Protein AF-A0A4Z2GMY8-F1 (afdb_monomer)

Foldseek 3Di:
DVVVVVVLLVVLLVQFQKKFFCAADDPDPDPQADGDHGLWIWGFDPDPPPDVPDQKTWTQTPVVRDIHIDGPVRMGRGSDRDDDDPVVSCVVRVPPPPPPPPPPPPDPDDPDDDDDPVVVCVVPPD

Or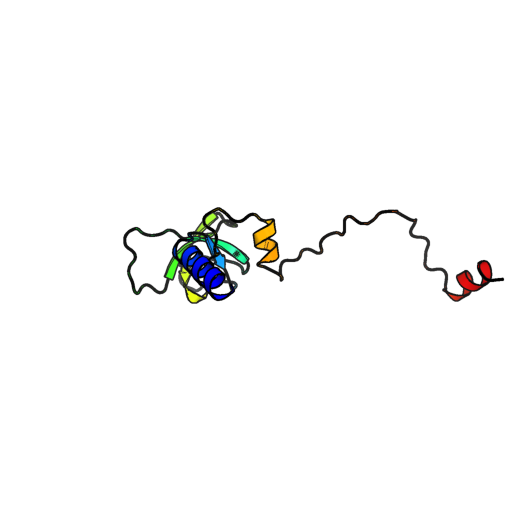ganism: NCBI:txid230148

Secondary structure (DSSP, 8-state):
-HHHHHHHHHHHHHH--EEEESS-B---S-TTBPPB-TT-EEEE---SS--TT-SEEEEEETTTTEEEEEEGGGEEE-S-SSPPPHHHHHHH-TT-------S-------------HHHHHHHH--

pLDDT: mean 76.6, std 16.97, range [38.56, 94.75]

InterPro domains:
  IPR001452 SH3 domain [PS50002] (12-80)
  IPR051567 Unconventional Myosin ATPase [PTHR22692] (2-126)

Nearest PDB structures (foldseek):
  5f3y-assembly1_A  TM=8.821E-01  e=2.399E-08  Mus musculus
  2e5k-assembly1_A  TM=7.849E-01  e=2.370E-03  Homo sapiens
  2ke9-assembly1_A  TM=7.123E-01  e=2.529E-03  Homo sapiens
  1wxu-assembly1_A  TM=7.305E-01  e=4.539E-03  Mus musculus
  7hh4-assembly3_C  TM=5.086E-01  e=1.381E+00  Homo sapiens

Mean predicted aligned error: 14.04 Å

Solvent-accessible surface area (backbone atoms only — not comparable to full-atom values): 7682 Å² total; per-residue (Å²): 112,70,71,59,54,51,54,50,42,52,55,28,28,75,69,27,48,42,26,32,28,72,44,70,36,67,71,56,98,52,90,61,45,43,68,43,47,55,50,37,49,28,39,50,58,78,58,92,73,74,61,93,83,61,65,54,43,47,28,35,31,68,87,76,74,46,72,28,29,42,52,56,87,47,41,42,61,37,66,36,90,62,86,78,51,70,71,57,46,47,69,76,23,76,87,69,66,64,81,73,76,69,92,70,73,76,74,88,69,78,91,68,76,88,69,53,74,70,59,56,47,64,75,74,66,120

Radius of gyration: 24.02 Å; Cα contacts (8 Å, |Δi|>4): 160; chains: 1; bounding box: 39×49×77 Å

Structure (mmCIF, N/CA/C/O backbone):
data_AF-A0A4Z2GMY8-F1
#
_entry.id   AF-A0A4Z2GMY8-F1
#
loop_
_atom_site.group_PDB
_atom_site.id
_atom_site.type_symbol
_atom_site.label_atom_id
_atom_site.label_alt_id
_atom_site.label_comp_id
_atom_site.label_asym_id
_atom_site.label_entity_id
_atom_site.label_seq_id
_atom_site.pdbx_PDB_ins_code
_atom_site.Cartn_x
_atom_site.Cartn_y
_atom_site.Cartn_z
_atom_site.occupancy
_atom_site.B_iso_or_equiv
_atom_site.auth_seq_id
_atom_site.auth_comp_id
_atom_site.auth_asym_id
_atom_site.auth_atom_id
_atom_site.pdbx_PDB_model_num
ATOM 1 N N . MET A 1 1 ? 1.635 -24.325 -10.895 1.00 78.19 1 MET A N 1
ATOM 2 C CA . MET A 1 1 ? 2.526 -23.202 -10.514 1.00 78.19 1 MET A CA 1
ATOM 3 C C . MET A 1 1 ? 1.742 -21.985 -10.027 1.00 78.19 1 MET A C 1
ATOM 5 O O . MET A 1 1 ? 2.022 -21.540 -8.924 1.00 78.19 1 MET A O 1
ATOM 9 N N . ALA A 1 2 ? 0.732 -21.497 -10.761 1.00 91.12 2 ALA A N 1
ATOM 10 C CA . ALA A 1 2 ? -0.067 -20.324 -10.368 1.00 91.12 2 ALA A CA 1
ATOM 11 C C . ALA A 1 2 ? -0.661 -20.392 -8.941 1.00 91.12 2 ALA A C 1
ATOM 13 O O . ALA A 1 2 ? -0.455 -19.474 -8.157 1.00 91.12 2 ALA A O 1
ATOM 14 N N . ALA A 1 3 ? -1.282 -21.516 -8.563 1.00 91.44 3 ALA A N 1
ATOM 15 C CA . ALA A 1 3 ? -1.899 -21.684 -7.239 1.00 91.44 3 ALA A CA 1
ATOM 16 C C . ALA A 1 3 ? -0.914 -21.561 -6.054 1.00 91.44 3 ALA A C 1
ATOM 18 O O . ALA A 1 3 ? -1.287 -21.123 -4.969 1.00 91.44 3 ALA A O 1
ATOM 19 N N . LEU A 1 4 ? 0.358 -21.934 -6.246 1.00 94.69 4 LEU A N 1
ATOM 20 C CA . LEU A 1 4 ? 1.378 -21.797 -5.201 1.00 94.69 4 LEU A CA 1
ATOM 21 C C . LEU A 1 4 ? 1.776 -20.328 -5.011 1.00 94.69 4 LEU A C 1
ATOM 23 O O . LEU A 1 4 ? 1.947 -19.872 -3.884 1.00 94.69 4 LEU A O 1
ATOM 27 N N . ILE A 1 5 ? 1.897 -19.592 -6.118 1.00 94.75 5 ILE A N 1
ATOM 28 C CA . ILE A 1 5 ? 2.208 -18.160 -6.105 1.00 94.75 5 ILE A CA 1
ATOM 29 C C . ILE A 1 5 ? 1.083 -17.402 -5.401 1.00 94.75 5 ILE A C 1
ATOM 31 O O . ILE A 1 5 ? 1.353 -16.615 -4.501 1.00 94.75 5 ILE A O 1
ATOM 35 N N . GLU A 1 6 ? -0.169 -17.686 -5.753 1.00 94.00 6 GLU A N 1
ATOM 36 C CA . GLU A 1 6 ? -1.345 -17.059 -5.146 1.00 94.00 6 GLU A CA 1
ATOM 37 C C . GLU A 1 6 ? -1.400 -17.286 -3.630 1.00 94.00 6 GLU A C 1
ATOM 39 O O . GLU A 1 6 ? -1.467 -16.326 -2.862 1.00 94.00 6 GLU A O 1
ATOM 44 N N . ARG A 1 7 ? -1.225 -18.537 -3.184 1.00 93.31 7 ARG A N 1
ATOM 45 C CA . ARG A 1 7 ? -1.178 -18.875 -1.754 1.00 93.31 7 ARG A CA 1
ATOM 46 C C . ARG A 1 7 ? -0.071 -18.126 -1.008 1.00 93.31 7 ARG A C 1
ATOM 48 O O . ARG A 1 7 ? -0.267 -17.699 0.132 1.00 93.31 7 ARG A O 1
ATOM 55 N N . ASN A 1 8 ? 1.091 -17.966 -1.638 1.00 93.50 8 ASN A N 1
ATOM 56 C CA . ASN A 1 8 ? 2.206 -17.234 -1.047 1.00 93.50 8 ASN A CA 1
ATOM 57 C C . ASN A 1 8 ? 1.909 -15.732 -0.954 1.00 93.50 8 ASN A C 1
ATOM 59 O O . ASN A 1 8 ? 2.168 -15.132 0.090 1.00 93.50 8 ASN A O 1
ATOM 63 N N . LEU A 1 9 ? 1.340 -15.137 -2.008 1.00 93.19 9 LEU A N 1
ATOM 64 C CA . LEU A 1 9 ? 0.953 -13.724 -2.027 1.00 93.19 9 LEU A CA 1
ATOM 65 C C . LEU A 1 9 ? -0.104 -13.417 -0.967 1.00 93.19 9 LEU A C 1
ATOM 67 O O . LEU A 1 9 ? 0.031 -12.427 -0.252 1.00 93.19 9 LEU A O 1
ATOM 71 N N . ASP A 1 10 ? -1.108 -14.276 -0.809 1.00 91.56 10 ASP A N 1
ATOM 72 C CA . ASP A 1 10 ? -2.128 -14.093 0.224 1.00 91.56 10 ASP A CA 1
ATOM 73 C C . ASP A 1 10 ? -1.546 -14.217 1.630 1.00 91.56 10 ASP A C 1
ATOM 75 O O . ASP A 1 10 ? -1.822 -13.380 2.492 1.00 91.56 10 ASP A O 1
ATOM 79 N N . GLY A 1 11 ? -0.655 -15.186 1.854 1.00 91.06 11 GLY A N 1
ATOM 80 C CA . GLY A 1 11 ? 0.069 -15.293 3.117 1.00 91.06 11 GLY A CA 1
ATOM 81 C C . GLY A 1 11 ? 0.920 -14.054 3.422 1.00 91.06 11 GLY A C 1
ATOM 82 O O . GLY A 1 11 ? 0.990 -13.625 4.575 1.00 91.06 11 GLY A O 1
ATOM 83 N N . LEU A 1 12 ? 1.558 -13.462 2.408 1.00 92.06 12 LEU A N 1
ATOM 84 C CA . LEU A 1 12 ? 2.321 -12.221 2.553 1.00 92.06 12 LEU A CA 1
ATOM 85 C C . LEU A 1 12 ? 1.410 -11.037 2.879 1.00 92.06 12 LEU A C 1
ATOM 87 O O . LEU A 1 12 ? 1.699 -10.314 3.826 1.00 92.06 12 LEU A O 1
ATOM 91 N N . ARG A 1 13 ? 0.282 -10.879 2.176 1.00 90.69 13 ARG A N 1
ATOM 92 C CA . ARG A 1 13 ? -0.701 -9.814 2.448 1.00 90.69 13 ARG A CA 1
ATOM 93 C C . ARG A 1 13 ? -1.242 -9.880 3.873 1.00 90.69 13 ARG A C 1
ATOM 95 O O . ARG A 1 13 ? -1.324 -8.856 4.534 1.00 90.69 13 ARG A O 1
ATOM 102 N N . GLN A 1 14 ? -1.547 -11.080 4.371 1.00 87.81 14 GLN A N 1
ATOM 103 C CA . GLN A 1 14 ? -2.043 -11.285 5.740 1.00 87.81 14 GLN A CA 1
ATOM 104 C C . GLN A 1 14 ? -1.024 -10.912 6.828 1.00 87.81 14 GLN A C 1
ATOM 106 O O . GLN A 1 14 ? -1.405 -10.604 7.958 1.00 87.81 14 GLN A O 1
ATOM 111 N N . ARG A 1 15 ? 0.274 -10.983 6.514 1.00 89.69 15 ARG A N 1
ATOM 112 C CA . ARG A 1 15 ? 1.367 -10.669 7.446 1.00 89.69 15 ARG A CA 1
ATOM 113 C C . ARG A 1 15 ? 1.973 -9.288 7.222 1.00 89.69 15 ARG A C 1
ATOM 115 O O . ARG A 1 15 ? 2.754 -8.846 8.061 1.00 89.69 15 ARG A O 1
ATOM 122 N N . SER A 1 16 ? 1.634 -8.627 6.120 1.00 90.56 16 SER A N 1
ATOM 123 C CA . SER A 1 16 ? 2.181 -7.323 5.786 1.00 90.56 16 SER A CA 1
ATOM 124 C C . SER A 1 16 ? 1.639 -6.242 6.711 1.00 90.56 16 SER A C 1
ATOM 126 O O . SER A 1 16 ? 0.461 -6.221 7.064 1.00 90.56 16 SER A O 1
ATOM 128 N N . VAL A 1 17 ? 2.521 -5.317 7.073 1.00 91.62 17 VAL A N 1
ATOM 129 C CA . VAL A 1 17 ? 2.178 -4.058 7.747 1.00 91.62 17 VAL A CA 1
ATOM 130 C C . VAL A 1 17 ? 2.112 -2.892 6.760 1.00 91.62 17 VAL A C 1
ATOM 132 O O . VAL A 1 17 ? 1.789 -1.775 7.148 1.00 91.62 17 VAL A O 1
ATOM 135 N N . TYR A 1 18 ? 2.425 -3.137 5.487 1.00 92.19 18 TYR A N 1
ATOM 136 C CA . TYR A 1 18 ? 2.466 -2.122 4.447 1.00 92.19 18 TYR A CA 1
ATOM 137 C C . TYR A 1 18 ? 1.205 -2.218 3.597 1.00 92.19 18 TYR A C 1
ATOM 139 O O . TYR A 1 18 ? 0.925 -3.239 2.966 1.00 92.19 18 TYR A O 1
ATOM 147 N N . ALA A 1 19 ? 0.446 -1.133 3.564 1.00 91.81 19 ALA A N 1
ATOM 148 C CA . ALA A 1 19 ? -0.738 -0.998 2.739 1.00 91.81 19 ALA A CA 1
ATOM 149 C C . ALA A 1 19 ? -0.600 0.205 1.807 1.00 91.81 19 ALA A C 1
ATOM 151 O O . ALA A 1 19 ? 0.109 1.164 2.093 1.00 91.81 19 ALA A O 1
ATOM 152 N N . MET A 1 20 ? -1.287 0.155 0.677 1.00 92.25 20 MET A N 1
ATOM 153 C CA . MET A 1 20 ? -1.379 1.250 -0.276 1.00 92.25 20 MET A CA 1
ATOM 154 C C . MET A 1 20 ? -2.810 1.774 -0.314 1.00 92.25 20 MET A C 1
ATOM 156 O O . MET A 1 20 ? -3.759 0.990 -0.366 1.00 92.25 20 MET A O 1
ATOM 160 N N . ALA A 1 21 ? -2.972 3.094 -0.332 1.00 91.25 21 ALA A N 1
ATOM 161 C CA . ALA A 1 21 ? -4.274 3.718 -0.546 1.00 91.25 21 ALA A CA 1
ATOM 162 C C . ALA A 1 21 ? -4.761 3.479 -1.988 1.00 91.25 21 ALA A C 1
ATOM 164 O O . ALA A 1 21 ? -4.086 3.849 -2.954 1.00 91.25 21 ALA A O 1
ATOM 165 N N . ARG A 1 22 ? -5.944 2.873 -2.155 1.00 87.69 22 ARG A N 1
ATOM 166 C CA . ARG A 1 22 ? -6.544 2.610 -3.478 1.00 87.69 22 ARG A CA 1
ATOM 167 C C . ARG A 1 22 ? -7.265 3.827 -4.047 1.00 87.69 22 ARG A C 1
ATOM 169 O O . ARG A 1 22 ? -7.412 3.937 -5.264 1.00 87.69 22 ARG A O 1
ATOM 176 N N . GLN A 1 23 ? -7.731 4.711 -3.174 1.00 84.00 23 GLN A N 1
ATOM 177 C CA . GLN A 1 23 ? -8.531 5.885 -3.504 1.00 84.00 23 GLN A CA 1
ATOM 178 C C . GLN A 1 23 ? -8.020 7.099 -2.729 1.00 84.00 23 GLN A C 1
ATOM 180 O O . GLN A 1 23 ? -7.307 6.953 -1.736 1.00 84.00 23 GLN A O 1
ATOM 185 N N . ASP A 1 24 ? -8.382 8.286 -3.203 1.00 84.25 24 ASP A N 1
ATOM 186 C CA . ASP A 1 24 ? -8.160 9.517 -2.458 1.00 84.25 24 ASP A CA 1
ATOM 187 C C . ASP A 1 24 ? -9.170 9.586 -1.305 1.00 84.25 24 ASP A C 1
ATOM 189 O O . ASP A 1 24 ? -10.378 9.559 -1.532 1.00 84.25 24 ASP A O 1
ATOM 193 N N . ALA A 1 25 ? -8.677 9.683 -0.074 1.00 76.06 25 ALA A N 1
ATOM 194 C CA . ALA A 1 25 ? -9.477 10.001 1.097 1.00 76.06 25 ALA A CA 1
ATOM 195 C C . ALA A 1 25 ? -9.231 11.466 1.464 1.00 76.06 25 ALA A C 1
ATOM 197 O O . ALA A 1 25 ? -8.149 11.837 1.932 1.00 76.06 25 ALA A O 1
ATOM 198 N N . SER A 1 26 ? -10.227 12.321 1.238 1.00 70.00 26 SER A N 1
ATOM 199 C CA . SER A 1 26 ? -10.269 13.643 1.863 1.00 70.00 26 SER A CA 1
ATOM 200 C C . SER A 1 26 ? -10.641 13.495 3.338 1.00 70.00 26 SER A C 1
ATOM 202 O O . SER A 1 26 ? -11.182 12.463 3.731 1.00 70.00 26 SER A O 1
ATOM 204 N N . ARG A 1 27 ? -10.397 14.527 4.162 1.00 65.69 27 ARG A N 1
ATOM 205 C CA . ARG A 1 27 ? -11.038 14.587 5.483 1.00 65.69 27 ARG A CA 1
ATOM 206 C C . ARG A 1 27 ? -12.541 14.503 5.239 1.00 65.69 27 ARG A C 1
ATOM 208 O O . ARG A 1 27 ? -13.112 15.449 4.704 1.00 65.69 27 ARG A O 1
ATOM 215 N N . GLN A 1 28 ? -13.149 13.361 5.541 1.00 60.34 28 GLN A N 1
ATOM 216 C CA . GLN A 1 28 ? -14.573 13.349 5.838 1.00 60.34 28 GLN A CA 1
ATOM 217 C C . GLN A 1 28 ? -14.767 14.128 7.144 1.00 60.34 28 GLN A C 1
ATOM 219 O O . GLN A 1 28 ? -13.794 14.365 7.864 1.00 60.34 28 GLN A O 1
ATOM 224 N N . ASP A 1 29 ? -15.992 14.567 7.421 1.00 55.53 29 ASP A N 1
ATOM 225 C CA . ASP A 1 29 ? -16.338 15.428 8.564 1.00 55.53 29 ASP A CA 1
ATOM 226 C C . ASP A 1 29 ? -15.861 14.903 9.938 1.00 55.53 29 ASP A C 1
ATOM 228 O O . ASP A 1 29 ? -15.835 15.657 10.910 1.00 55.53 29 ASP A O 1
ATOM 232 N N . ASP A 1 30 ? -15.411 13.646 10.015 1.00 63.66 30 ASP A N 1
ATOM 233 C CA . ASP A 1 30 ? -14.776 13.052 11.184 1.00 63.66 30 ASP A CA 1
ATOM 234 C C . ASP A 1 30 ? -13.244 13.266 11.230 1.00 63.66 30 ASP A C 1
ATOM 236 O O . ASP A 1 30 ? -12.494 12.703 10.421 1.00 63.66 30 ASP A O 1
ATOM 240 N N . PRO A 1 31 ? -12.721 13.984 12.246 1.00 68.50 31 PRO A N 1
ATOM 241 C CA . PRO A 1 31 ? -11.288 14.253 12.408 1.00 68.50 31 PRO A CA 1
ATOM 242 C C . PRO A 1 31 ? -10.450 13.004 12.723 1.00 68.50 31 PRO A C 1
ATOM 244 O O . PRO A 1 31 ? -9.225 13.091 12.791 1.00 68.50 31 PRO A O 1
ATOM 247 N N . THR A 1 32 ? -11.086 11.849 12.934 1.00 73.31 32 THR A N 1
ATOM 248 C CA . THR A 1 32 ? -10.412 10.580 13.227 1.00 73.31 32 THR A CA 1
ATOM 249 C C . THR A 1 32 ? -9.852 9.899 11.973 1.00 73.31 32 THR A C 1
ATOM 251 O O . THR A 1 32 ? -8.944 9.073 12.091 1.00 73.31 32 THR A O 1
ATOM 254 N N . PHE A 1 33 ? -10.339 10.242 10.773 1.00 80.38 33 PHE A N 1
ATOM 255 C CA . PHE A 1 33 ? -9.873 9.632 9.525 1.00 80.38 33 PHE A CA 1
ATOM 256 C C . PHE A 1 33 ? -8.676 10.365 8.909 1.00 80.38 33 PHE A C 1
ATOM 258 O O . PHE A 1 33 ? -8.611 11.595 8.843 1.00 80.38 33 PHE A O 1
ATOM 265 N N . GLN A 1 34 ? -7.715 9.581 8.423 1.00 79.44 34 GLN A N 1
ATOM 266 C CA . GLN A 1 34 ? -6.492 10.079 7.808 1.00 79.44 34 GLN A CA 1
ATOM 267 C C . GLN A 1 34 ? -6.742 10.518 6.363 1.00 79.44 34 GLN A C 1
ATOM 269 O O . GLN A 1 34 ? -7.297 9.777 5.554 1.00 79.44 34 GLN A O 1
ATOM 274 N N . VAL A 1 35 ? -6.221 11.695 6.005 1.00 82.38 35 VAL A N 1
ATOM 275 C CA . VAL A 1 35 ? -6.140 12.121 4.602 1.00 82.38 35 VAL A CA 1
ATOM 276 C C . VAL A 1 35 ? -5.041 11.324 3.913 1.00 82.38 35 VAL A C 1
ATOM 278 O O . VAL A 1 35 ? -3.863 11.428 4.282 1.00 82.38 35 VAL A O 1
ATOM 281 N N . CYS A 1 36 ? -5.403 10.552 2.897 1.00 84.50 36 CYS A N 1
ATOM 282 C CA . CYS A 1 36 ? -4.462 9.841 2.043 1.00 84.50 36 CYS A CA 1
ATOM 283 C C . CYS A 1 36 ? -4.811 10.073 0.575 1.00 84.50 36 CYS A C 1
ATOM 285 O O . CYS A 1 36 ? -5.963 10.284 0.210 1.00 84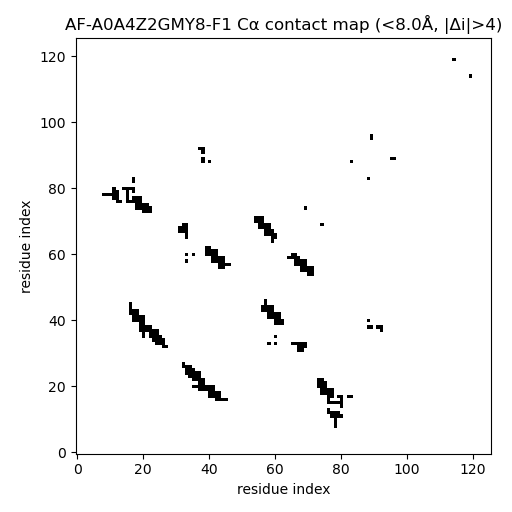.50 36 CYS A O 1
ATOM 287 N N . LYS A 1 37 ? -3.789 10.097 -0.274 1.00 87.50 37 LYS A N 1
ATOM 288 C CA . LYS A 1 37 ? -3.960 10.119 -1.725 1.00 87.50 37 LYS A CA 1
ATOM 289 C C . LYS A 1 37 ? -3.786 8.710 -2.260 1.00 87.50 37 LYS A C 1
ATOM 291 O O . LYS A 1 37 ? -3.029 7.921 -1.696 1.00 87.50 37 LYS A O 1
ATOM 296 N N . ARG A 1 38 ? -4.441 8.406 -3.372 1.00 88.75 38 ARG A N 1
ATOM 297 C CA . ARG A 1 38 ? -4.246 7.165 -4.108 1.00 88.75 38 ARG A CA 1
ATOM 298 C C . ARG A 1 38 ? -2.758 6.978 -4.406 1.00 88.75 38 ARG A C 1
ATOM 300 O O . ARG A 1 38 ? -2.116 7.861 -4.971 1.00 88.75 38 A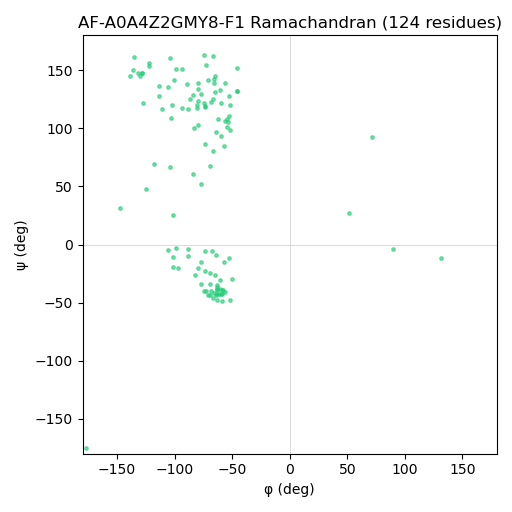RG A O 1
ATOM 307 N N . GLY A 1 39 ? -2.244 5.805 -4.053 1.00 87.81 39 GLY A N 1
ATOM 308 C CA . GLY A 1 39 ? -0.830 5.465 -4.187 1.00 87.81 39 GLY A CA 1
ATOM 309 C C . GLY A 1 39 ? 0.028 5.814 -2.970 1.00 87.81 39 GLY A C 1
ATOM 310 O O . GLY A 1 39 ? 1.199 5.452 -2.948 1.00 87.81 39 GLY A O 1
ATOM 311 N N . ASP A 1 40 ? -0.522 6.453 -1.933 1.00 90.31 40 ASP A N 1
ATOM 312 C CA . ASP A 1 40 ? 0.221 6.680 -0.692 1.00 90.31 40 ASP A CA 1
ATOM 313 C C . ASP A 1 40 ? 0.529 5.356 0.019 1.00 90.31 40 ASP A C 1
ATOM 315 O O . ASP A 1 40 ? -0.329 4.474 0.133 1.00 90.31 40 ASP A O 1
ATOM 319 N N . LEU A 1 41 ? 1.752 5.254 0.548 1.00 92.44 41 LEU A N 1
ATOM 320 C CA . LEU A 1 41 ? 2.164 4.171 1.434 1.00 92.44 41 LEU A CA 1
ATOM 321 C C . LEU A 1 41 ? 1.655 4.436 2.854 1.00 92.44 41 LEU A C 1
ATOM 323 O O . LEU A 1 41 ? 1.985 5.448 3.479 1.00 92.44 41 LEU A O 1
ATOM 327 N N . LEU A 1 42 ? 0.898 3.482 3.373 1.00 92.06 42 LEU A N 1
ATOM 328 C CA . LEU A 1 42 ? 0.318 3.477 4.704 1.00 92.06 42 LEU A CA 1
ATOM 329 C C . LEU A 1 42 ? 0.965 2.360 5.524 1.00 92.06 42 LEU A C 1
ATOM 331 O O . LEU A 1 42 ? 1.014 1.205 5.100 1.00 92.06 42 LEU A O 1
ATOM 335 N N . LEU A 1 43 ? 1.462 2.706 6.706 1.00 92.56 43 LEU A N 1
ATOM 336 C CA . LEU A 1 43 ? 1.950 1.741 7.681 1.00 92.56 43 LEU A CA 1
ATOM 337 C C . LEU A 1 43 ? 0.814 1.402 8.640 1.00 92.56 43 LEU A C 1
ATOM 339 O O . LEU A 1 43 ? 0.333 2.284 9.344 1.00 92.56 43 LEU A O 1
ATOM 343 N N . VAL A 1 44 ? 0.386 0.146 8.662 1.00 89.94 44 VAL A N 1
ATOM 344 C CA . VAL A 1 44 ? -0.698 -0.320 9.526 1.00 89.94 44 VAL A CA 1
ATOM 345 C C . VAL A 1 44 ? -0.163 -0.578 10.925 1.00 89.94 44 VAL A C 1
ATOM 347 O O . VAL A 1 44 ? 0.707 -1.429 11.129 1.00 89.94 44 VAL A O 1
ATOM 350 N N . GLU A 1 45 ? -0.715 0.132 11.902 1.00 86.31 45 GLU A N 1
ATOM 351 C CA . GLU A 1 45 ? -0.438 -0.122 13.307 1.00 86.31 45 GLU A CA 1
ATOM 352 C C . GLU A 1 45 ? -1.279 -1.317 13.738 1.00 86.31 45 GLU A C 1
ATOM 354 O O . GLU A 1 45 ? -2.499 -1.249 13.899 1.00 86.31 45 GLU A O 1
ATOM 359 N N . LYS A 1 46 ? -0.626 -2.475 13.854 1.00 71.25 46 LYS A N 1
ATOM 360 C CA . LYS A 1 46 ? -1.278 -3.689 14.333 1.00 71.25 46 LYS A CA 1
ATOM 361 C C . LYS A 1 46 ? -1.490 -3.554 15.837 1.00 71.25 46 LYS A C 1
ATOM 363 O O . LYS A 1 46 ? -0.652 -3.993 16.626 1.00 71.25 46 LYS A O 1
ATOM 368 N N . ASP A 1 47 ? -2.608 -2.946 16.222 1.00 60.00 47 ASP A N 1
ATOM 369 C CA . ASP A 1 47 ? -3.071 -2.969 17.603 1.00 60.00 47 ASP A CA 1
ATOM 370 C C . ASP A 1 47 ? -3.094 -4.433 18.063 1.00 60.00 47 ASP A C 1
ATOM 372 O O . ASP A 1 47 ? -3.731 -5.296 17.453 1.00 60.00 47 ASP A O 1
ATOM 376 N N . LYS A 1 48 ? -2.327 -4.740 19.118 1.00 51.34 48 LYS A N 1
ATOM 377 C CA . LYS A 1 48 ? -2.166 -6.101 19.670 1.00 51.34 48 LYS A CA 1
ATOM 378 C C . LYS A 1 48 ? -3.506 -6.732 20.081 1.00 51.34 48 LYS A C 1
ATOM 380 O O . LYS A 1 48 ? -3.598 -7.943 20.244 1.00 51.34 48 LYS A O 1
ATOM 385 N N . THR A 1 49 ? -4.544 -5.913 20.193 1.00 44.38 49 THR A N 1
ATOM 386 C CA . THR A 1 49 ? -5.952 -6.245 20.387 1.00 44.38 49 THR A CA 1
ATOM 387 C C . THR A 1 49 ? -6.709 -6.054 19.075 1.00 44.38 49 THR A C 1
ATOM 389 O O . THR A 1 49 ? -7.552 -5.168 18.937 1.00 44.38 49 THR A O 1
ATOM 392 N N . GLY A 1 50 ? -6.398 -6.886 18.079 1.00 45.12 50 GLY A N 1
ATOM 393 C CA . GLY A 1 50 ? -7.191 -6.958 16.858 1.00 45.12 50 GLY A CA 1
ATOM 394 C C . GLY A 1 50 ? -8.642 -7.219 17.243 1.00 45.12 50 GLY A C 1
ATOM 395 O O . GLY A 1 50 ? -8.955 -8.301 17.722 1.00 45.12 50 GLY A O 1
ATOM 396 N N . SER A 1 51 ? -9.505 -6.217 17.095 1.00 49.22 51 SER A N 1
ATOM 397 C CA . SER A 1 51 ? -10.945 -6.368 17.269 1.00 49.22 51 SER A CA 1
ATOM 398 C C . SER A 1 51 ? -11.489 -6.914 15.948 1.00 49.22 51 SER A C 1
ATOM 400 O O . SER A 1 51 ? -11.606 -6.154 14.976 1.00 49.22 51 SER A O 1
ATOM 402 N N . PRO A 1 52 ? -11.758 -8.231 15.841 1.00 51.34 52 PRO A N 1
ATOM 403 C CA . PRO A 1 52 ? -12.404 -8.778 14.659 1.00 51.34 52 PRO A CA 1
ATOM 404 C C . PRO A 1 52 ? -13.793 -8.136 14.568 1.00 51.34 52 PRO A C 1
ATOM 406 O O . PRO A 1 52 ? -14.650 -8.389 15.404 1.00 51.34 52 PRO A O 1
ATOM 409 N N . GLY A 1 53 ? -13.984 -7.231 13.608 1.00 59.62 53 GLY A N 1
ATOM 410 C CA . GLY A 1 53 ? -15.247 -6.506 13.419 1.00 59.62 53 GLY A CA 1
ATOM 411 C C . GLY A 1 53 ? -15.111 -4.993 13.258 1.00 59.62 53 GLY A C 1
ATOM 412 O O . GLY A 1 53 ? -16.064 -4.348 12.838 1.00 59.62 53 GLY A O 1
ATOM 413 N N . LYS A 1 54 ? -13.936 -4.408 13.527 1.00 69.50 54 LYS A N 1
ATOM 414 C CA . LYS A 1 54 ? -13.699 -2.984 13.253 1.00 69.50 54 LYS A CA 1
ATOM 415 C C . LYS A 1 54 ? -13.380 -2.795 11.759 1.00 69.50 54 LYS A C 1
ATOM 417 O O . LYS A 1 54 ? -12.394 -3.352 11.269 1.00 69.50 54 LYS A O 1
ATOM 422 N N . ASP A 1 55 ? -14.221 -2.049 11.040 1.00 80.56 55 ASP A N 1
ATOM 423 C CA . ASP A 1 55 ? -14.103 -1.785 9.586 1.00 80.56 55 ASP A CA 1
ATOM 424 C C . ASP A 1 55 ? -12.969 -0.802 9.215 1.00 80.56 55 ASP A C 1
ATOM 426 O O . ASP A 1 55 ? -12.614 -0.584 8.060 1.00 80.56 55 ASP A O 1
ATOM 430 N N . TRP A 1 56 ? -12.334 -0.237 10.233 1.00 83.81 56 TRP A N 1
ATOM 431 C CA . TRP A 1 56 ? -11.308 0.781 10.127 1.00 83.81 56 TRP A CA 1
ATOM 432 C C . TRP A 1 56 ? -10.080 0.363 10.931 1.00 83.81 56 TRP A C 1
ATOM 434 O O . TRP A 1 56 ? -10.178 -0.346 11.938 1.00 83.81 56 TRP A O 1
ATOM 444 N N . MET A 1 57 ? -8.909 0.761 10.451 1.00 85.44 57 MET A N 1
ATOM 445 C CA . MET A 1 57 ? -7.610 0.446 11.036 1.00 85.44 57 MET A CA 1
ATOM 446 C C . MET A 1 57 ? -6.800 1.724 11.239 1.00 85.44 57 MET A C 1
ATOM 448 O O . MET A 1 57 ? -6.919 2.658 10.448 1.00 85.44 57 MET A O 1
ATOM 452 N N . ASN A 1 58 ? -5.969 1.748 12.276 1.00 88.75 58 ASN A N 1
ATOM 453 C CA . ASN A 1 58 ? -5.028 2.838 12.502 1.00 88.75 58 ASN A CA 1
ATOM 454 C C . ASN A 1 58 ? -3.838 2.686 11.552 1.00 88.75 58 ASN A C 1
ATOM 456 O O . ASN A 1 58 ? -3.242 1.610 11.436 1.00 88.75 58 ASN A O 1
ATOM 460 N N . VAL A 1 59 ? -3.516 3.763 10.845 1.00 89.69 59 VAL A N 1
ATOM 461 C CA . VAL A 1 59 ? -2.425 3.816 9.880 1.00 89.69 59 VAL A CA 1
ATOM 462 C C . VAL A 1 59 ? -1.628 5.096 10.022 1.00 89.69 59 VAL A C 1
ATOM 464 O O . VAL A 1 59 ? -2.163 6.159 10.326 1.00 89.69 59 VAL A O 1
ATOM 467 N N . THR A 1 60 ? -0.348 5.001 9.695 1.00 91.00 60 THR A N 1
ATOM 468 C CA . THR A 1 60 ? 0.544 6.146 9.565 1.00 91.00 60 THR A CA 1
ATOM 469 C C . THR A 1 60 ? 0.908 6.327 8.098 1.00 91.00 60 THR A C 1
ATOM 471 O O . THR A 1 60 ? 1.537 5.462 7.484 1.00 91.00 60 THR A O 1
ATOM 474 N N . ASN A 1 61 ? 0.506 7.455 7.512 1.00 90.44 61 ASN A N 1
ATOM 475 C CA . ASN A 1 61 ? 0.839 7.793 6.134 1.00 90.44 61 ASN A CA 1
ATOM 476 C C . ASN A 1 61 ? 2.313 8.201 6.049 1.00 90.44 61 ASN A C 1
ATOM 478 O O . ASN A 1 61 ? 2.722 9.188 6.656 1.00 90.44 61 ASN A O 1
ATOM 482 N N . GLN A 1 62 ? 3.111 7.466 5.274 1.00 90.38 62 GLN A N 1
ATOM 483 C CA . GLN A 1 62 ? 4.547 7.726 5.134 1.00 90.38 62 GLN A CA 1
ATOM 484 C C . GLN A 1 62 ? 4.855 9.024 4.374 1.00 90.38 62 GLN A C 1
ATOM 486 O O . GLN A 1 62 ? 5.918 9.599 4.579 1.00 90.38 62 GLN A O 1
ATOM 491 N N . ARG A 1 63 ? 3.943 9.510 3.520 1.00 86.19 63 ARG A N 1
ATOM 492 C CA . ARG A 1 63 ? 4.130 10.762 2.770 1.00 86.19 63 ARG A CA 1
ATOM 493 C C . ARG A 1 63 ? 3.959 11.996 3.652 1.00 86.19 63 ARG A C 1
ATOM 495 O O . ARG A 1 63 ? 4.662 12.982 3.463 1.00 86.19 63 ARG A O 1
ATOM 502 N N . THR A 1 64 ? 2.988 11.973 4.564 1.00 85.00 64 THR A N 1
ATOM 503 C CA . THR A 1 64 ? 2.657 13.121 5.430 1.00 85.00 64 THR A CA 1
ATOM 504 C C . THR A 1 64 ? 3.122 12.944 6.872 1.00 85.00 64 THR A C 1
ATOM 506 O O . THR A 1 64 ? 2.944 13.859 7.669 1.00 85.00 64 THR A O 1
ATOM 509 N N . SER A 1 65 ? 3.664 11.773 7.218 1.00 87.62 65 SER A N 1
ATOM 510 C CA . SER A 1 65 ? 4.014 11.362 8.586 1.00 87.62 65 SER A CA 1
ATOM 511 C C . SER A 1 65 ? 2.866 11.529 9.588 1.00 87.62 65 SER A C 1
ATOM 513 O O . SER A 1 65 ? 3.096 11.748 10.773 1.00 87.62 65 SER A O 1
ATOM 515 N N . ALA A 1 66 ? 1.624 11.460 9.103 1.00 86.62 66 ALA A N 1
ATOM 516 C CA . ALA A 1 66 ? 0.427 11.677 9.904 1.00 86.62 66 ALA A CA 1
ATOM 517 C C . ALA A 1 66 ? -0.259 10.340 10.178 1.00 86.62 66 ALA A C 1
ATOM 519 O O . ALA A 1 66 ? -0.393 9.513 9.267 1.00 86.62 66 ALA A O 1
ATOM 520 N N . SER A 1 67 ? -0.675 10.155 11.425 1.00 87.69 67 SER A N 1
ATOM 521 C CA . SER A 1 67 ? -1.392 8.973 11.887 1.00 87.69 67 SER A CA 1
ATOM 522 C C . SER A 1 67 ? -2.883 9.266 11.987 1.00 87.69 67 SER A C 1
ATOM 524 O O . SER A 1 67 ? -3.292 10.339 12.430 1.00 87.69 67 SER A O 1
ATOM 526 N N . GLY A 1 68 ? -3.696 8.290 11.611 1.00 87.50 68 GLY A N 1
ATOM 527 C CA . GLY A 1 68 ? -5.146 8.354 11.726 1.00 87.50 68 GLY A CA 1
ATOM 528 C C . GLY A 1 68 ? -5.776 7.044 11.283 1.00 87.50 68 GLY A C 1
ATOM 529 O O . GLY A 1 68 ? -5.079 6.075 10.987 1.00 87.50 68 GLY A O 1
ATOM 530 N N . ALA A 1 69 ? -7.098 6.993 11.234 1.00 87.69 69 ALA A N 1
ATOM 531 C CA . ALA A 1 69 ? -7.795 5.782 10.837 1.00 87.69 69 ALA A CA 1
ATOM 532 C C . ALA A 1 69 ? -8.125 5.764 9.338 1.00 87.69 69 ALA A C 1
ATOM 534 O O . ALA A 1 69 ? -8.336 6.805 8.716 1.00 87.69 69 ALA A O 1
ATOM 535 N N . VAL A 1 70 ? -8.194 4.573 8.751 1.00 86.44 70 VAL A N 1
ATOM 536 C CA . VAL A 1 70 ? -8.622 4.358 7.364 1.00 86.44 70 VAL A CA 1
ATOM 537 C C . VAL A 1 70 ? -9.517 3.126 7.275 1.00 86.44 70 VAL A C 1
ATOM 539 O O . VAL A 1 70 ? -9.311 2.154 8.005 1.00 86.44 70 VAL A O 1
ATOM 542 N N . HIS A 1 71 ? -10.509 3.159 6.388 1.00 86.38 71 HIS A N 1
ATOM 543 C CA . HIS A 1 71 ? -11.338 1.991 6.090 1.00 86.38 71 HIS A CA 1
ATOM 544 C C . HIS A 1 71 ? -10.514 0.881 5.435 1.00 86.38 71 HIS A C 1
ATOM 546 O O . HIS A 1 71 ? -9.607 1.138 4.642 1.00 86.38 71 HIS A O 1
ATOM 552 N N . LYS A 1 72 ? -10.853 -0.372 5.740 1.00 85.06 72 LYS A N 1
ATOM 553 C CA . LYS A 1 72 ? -10.191 -1.542 5.146 1.00 85.06 72 LYS A CA 1
ATOM 554 C C . LYS A 1 72 ? -10.399 -1.619 3.636 1.00 85.06 72 LYS A C 1
ATOM 556 O O . LYS A 1 72 ? -9.475 -1.988 2.918 1.00 85.06 72 LYS A O 1
ATOM 561 N N . ASP A 1 73 ? -11.569 -1.205 3.163 1.00 85.44 73 ASP A N 1
ATOM 562 C CA . ASP A 1 73 ? -11.955 -1.299 1.752 1.00 85.44 73 ASP A CA 1
ATOM 563 C C . ASP A 1 73 ? -11.247 -0.276 0.852 1.00 85.44 73 ASP A C 1
ATOM 565 O O . ASP A 1 73 ? -11.105 -0.480 -0.358 1.00 85.44 73 ASP A O 1
ATOM 569 N N . THR A 1 74 ? -10.761 0.826 1.429 1.00 85.88 74 THR A N 1
ATOM 570 C CA . THR A 1 74 ? -10.061 1.883 0.684 1.00 85.88 74 THR A CA 1
ATOM 571 C C . THR A 1 74 ? -8.557 1.633 0.574 1.00 85.88 74 THR A C 1
ATOM 573 O O . THR A 1 74 ? -7.860 2.371 -0.130 1.00 85.88 74 THR A O 1
ATOM 576 N N . VAL A 1 75 ? -8.044 0.568 1.201 1.00 89.12 75 VAL A N 1
ATOM 577 C CA . VAL A 1 75 ? -6.621 0.213 1.214 1.00 89.12 75 VAL 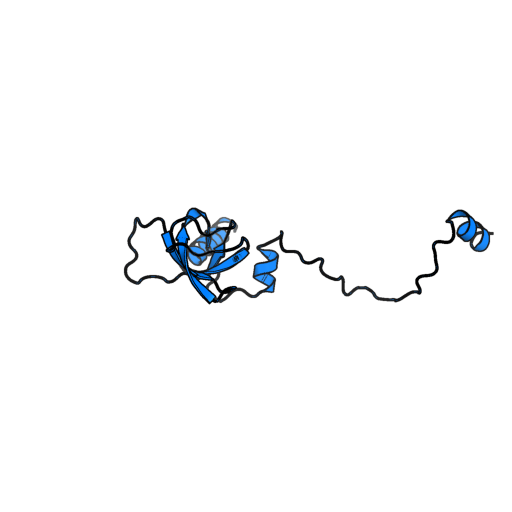A CA 1
ATOM 578 C C . VAL A 1 75 ? -6.370 -1.186 0.661 1.00 89.12 75 VAL A C 1
ATOM 580 O O . VAL A 1 75 ? -7.235 -2.054 0.646 1.00 89.12 75 VAL A O 1
ATOM 583 N N . GLN A 1 76 ? -5.154 -1.417 0.176 1.00 90.31 76 GLN A N 1
ATOM 584 C CA . GLN A 1 76 ? -4.702 -2.721 -0.293 1.00 90.31 76 GLN A CA 1
ATOM 585 C C . GLN A 1 76 ? -3.388 -3.089 0.384 1.00 90.31 76 GLN A C 1
ATOM 587 O O . GLN A 1 76 ? -2.394 -2.383 0.227 1.00 90.31 76 GLN A O 1
ATOM 592 N N . PHE A 1 77 ? -3.361 -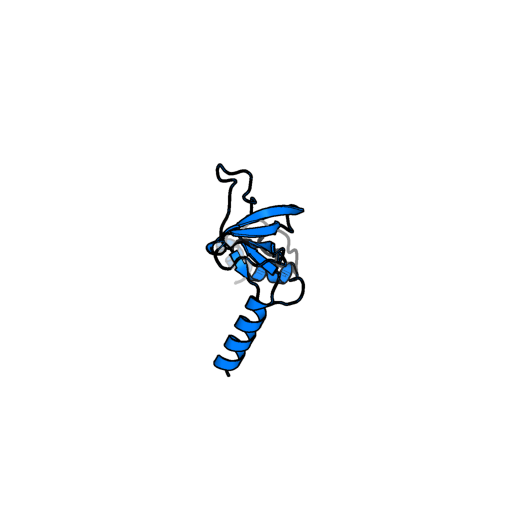4.218 1.091 1.00 91.69 77 PHE A N 1
ATOM 593 C CA . PHE A 1 77 ? -2.119 -4.756 1.643 1.00 91.69 77 PHE A CA 1
ATOM 594 C C . PHE A 1 77 ? -1.164 -5.176 0.529 1.00 91.69 77 PHE A C 1
ATOM 596 O O . PHE A 1 77 ? -1.540 -5.894 -0.407 1.00 91.69 77 PHE A O 1
ATOM 603 N N . LEU A 1 78 ? 0.084 -4.736 0.648 1.00 92.38 78 LEU A N 1
ATOM 604 C CA . LEU A 1 78 ? 1.146 -5.111 -0.265 1.00 92.38 78 LEU A CA 1
ATOM 605 C C . LEU A 1 78 ? 1.665 -6.503 0.121 1.00 92.38 78 LEU A C 1
ATOM 607 O O . LEU A 1 78 ? 1.814 -6.799 1.304 1.00 92.38 78 LEU A O 1
ATOM 611 N N . PRO A 1 79 ? 1.958 -7.391 -0.841 1.00 91.56 79 PRO A N 1
ATOM 612 C CA . PRO A 1 79 ? 2.522 -8.706 -0.552 1.00 91.56 79 PRO A CA 1
ATOM 613 C C . PRO A 1 79 ? 4.027 -8.602 -0.226 1.00 91.56 79 PRO A C 1
ATOM 615 O O . PRO A 1 79 ? 4.844 -9.283 -0.838 1.00 91.56 79 PRO A O 1
ATOM 618 N N . THR A 1 80 ? 4.410 -7.732 0.712 1.00 89.44 80 THR A N 1
ATOM 619 C CA . THR A 1 80 ? 5.802 -7.502 1.133 1.00 89.44 80 THR A CA 1
ATOM 620 C C . THR A 1 80 ? 5.912 -7.567 2.653 1.00 89.44 80 THR A C 1
ATOM 622 O O . THR A 1 80 ? 4.996 -7.164 3.373 1.00 89.44 80 THR A O 1
ATOM 625 N N . LEU A 1 81 ? 7.036 -8.089 3.147 1.00 88.94 81 LEU A N 1
ATOM 626 C CA . LEU A 1 81 ? 7.390 -8.037 4.573 1.00 88.94 81 LEU A CA 1
ATOM 627 C C . LEU A 1 81 ? 8.336 -6.877 4.890 1.00 88.94 81 LEU A C 1
ATOM 629 O O . LEU A 1 81 ? 8.426 -6.453 6.036 1.00 88.94 81 LEU A O 1
ATOM 633 N N . GLU A 1 82 ? 9.016 -6.363 3.870 1.00 90.25 82 GLU A N 1
ATOM 634 C CA . GLU A 1 82 ? 9.930 -5.234 3.966 1.00 90.25 82 GLU A CA 1
ATOM 635 C C . GLU A 1 82 ? 9.290 -3.973 3.395 1.00 90.25 82 GLU A C 1
ATOM 637 O O . GLU A 1 82 ? 8.326 -4.034 2.617 1.00 90.25 82 GLU A O 1
ATOM 642 N N . LYS A 1 83 ? 9.850 -2.823 3.785 1.00 91.00 83 LYS A N 1
ATOM 643 C CA . LYS A 1 83 ? 9.409 -1.522 3.293 1.00 91.00 83 LYS A CA 1
ATOM 644 C C . LYS A 1 83 ? 9.575 -1.475 1.767 1.00 91.00 83 LYS A C 1
ATOM 646 O O . LYS A 1 83 ? 10.698 -1.634 1.287 1.00 91.00 83 LYS A O 1
ATOM 651 N N . PRO A 1 84 ? 8.495 -1.235 1.003 1.00 89.88 84 PRO A N 1
ATOM 652 C CA . PRO A 1 84 ? 8.591 -1.127 -0.445 1.00 89.88 84 PRO A CA 1
ATOM 653 C C . PRO A 1 84 ? 9.423 0.100 -0.834 1.00 89.88 84 PRO A C 1
ATOM 655 O O . PRO A 1 84 ? 9.347 1.151 -0.194 1.00 89.88 84 PRO A O 1
ATOM 658 N N . THR A 1 85 ? 10.218 -0.040 -1.891 1.00 89.62 85 THR A N 1
ATOM 659 C CA . THR A 1 85 ? 11.007 1.053 -2.472 1.00 89.62 85 THR A CA 1
ATOM 660 C C . THR A 1 85 ? 10.106 2.040 -3.216 1.00 89.62 85 THR A C 1
ATOM 662 O O . THR A 1 85 ? 9.069 1.650 -3.754 1.00 89.62 85 THR A O 1
ATOM 665 N N . ASP A 1 86 ? 10.538 3.294 -3.344 1.00 86.25 86 ASP A N 1
ATOM 666 C CA . ASP A 1 86 ? 9.802 4.325 -4.090 1.00 86.25 86 ASP A CA 1
ATOM 667 C C . ASP A 1 86 ? 9.514 3.907 -5.543 1.00 86.25 86 ASP A C 1
ATOM 669 O O . ASP A 1 86 ? 8.389 4.044 -6.014 1.00 86.25 86 ASP A O 1
ATOM 673 N N . VAL A 1 87 ? 10.480 3.274 -6.221 1.00 86.75 87 VAL A N 1
ATOM 674 C CA . VAL A 1 87 ? 10.297 2.736 -7.585 1.00 86.75 87 VAL A CA 1
ATOM 675 C C . VAL A 1 87 ? 9.159 1.708 -7.642 1.00 86.75 87 VAL A C 1
ATOM 677 O O . VAL A 1 87 ? 8.371 1.685 -8.585 1.00 86.75 87 VAL A O 1
ATOM 680 N N . MET A 1 88 ? 9.032 0.859 -6.617 1.00 87.69 88 MET A N 1
ATOM 681 C CA . MET A 1 88 ? 7.949 -0.124 -6.534 1.00 87.69 88 MET A CA 1
ATOM 682 C C . MET A 1 88 ? 6.596 0.562 -6.314 1.00 87.69 88 MET A C 1
ATOM 684 O O . MET A 1 88 ? 5.606 0.172 -6.929 1.00 87.69 88 MET A O 1
ATOM 688 N N . MET A 1 89 ? 6.550 1.604 -5.483 1.00 88.31 89 MET A N 1
ATOM 689 C CA . MET A 1 89 ? 5.339 2.400 -5.261 1.00 88.31 89 MET A CA 1
ATOM 690 C C . MET A 1 89 ? 4.868 3.109 -6.540 1.00 88.31 89 MET A C 1
ATOM 692 O O . MET A 1 89 ? 3.665 3.122 -6.816 1.00 88.31 89 MET A O 1
ATOM 696 N N . GLU A 1 90 ? 5.797 3.629 -7.350 1.00 84.56 90 GLU A N 1
ATOM 697 C CA . GLU A 1 90 ? 5.502 4.241 -8.654 1.00 84.56 90 GLU A CA 1
ATOM 698 C C . GLU A 1 90 ? 4.925 3.227 -9.653 1.00 84.56 90 GLU A C 1
ATOM 700 O O . GLU A 1 90 ? 3.925 3.510 -10.317 1.00 84.56 90 GLU A O 1
ATOM 705 N N . LEU A 1 91 ? 5.494 2.018 -9.724 1.00 85.69 91 LEU A N 1
ATOM 706 C CA . LEU A 1 91 ? 4.992 0.941 -10.590 1.00 85.69 91 LEU A CA 1
ATOM 707 C C . LEU A 1 91 ? 3.578 0.486 -10.205 1.00 85.69 91 LEU A C 1
ATOM 709 O O . LEU A 1 91 ? 2.759 0.177 -11.072 1.00 85.69 91 LEU A O 1
ATOM 713 N N . LEU A 1 92 ? 3.284 0.458 -8.906 1.00 83.44 92 LEU A N 1
ATOM 714 C CA . LEU A 1 92 ? 1.973 0.085 -8.374 1.00 83.44 92 LEU A CA 1
ATOM 715 C C . LEU A 1 92 ? 0.929 1.209 -8.510 1.00 83.44 92 LEU A C 1
ATOM 717 O O . LEU A 1 92 ? -0.273 0.943 -8.432 1.00 83.44 92 LEU A O 1
ATOM 721 N N . SER A 1 93 ? 1.369 2.442 -8.781 1.00 77.56 93 SER A N 1
ATOM 722 C CA . SER A 1 93 ? 0.527 3.636 -8.929 1.00 77.56 93 SER A CA 1
ATOM 723 C C . SER A 1 93 ? 0.634 4.229 -10.344 1.00 77.56 93 SER A C 1
ATOM 725 O O . SER A 1 93 ? 1.137 5.340 -10.525 1.00 77.56 93 SER A O 1
ATOM 727 N N . PRO A 1 94 ? 0.102 3.551 -11.381 1.00 60.81 94 PRO A N 1
ATOM 728 C CA . PRO A 1 94 ? 0.356 3.880 -12.791 1.00 60.81 94 PRO A CA 1
ATOM 729 C C . PRO A 1 94 ? -0.147 5.261 -13.259 1.00 60.81 94 PRO A C 1
ATOM 731 O O . PRO A 1 94 ? 0.174 5.674 -14.376 1.00 60.81 94 PRO A O 1
ATOM 734 N N . GLY A 1 95 ? -0.926 5.968 -12.429 1.00 58.41 95 GLY A N 1
ATOM 735 C CA . GLY A 1 95 ? -1.416 7.332 -12.668 1.00 58.41 95 GLY A CA 1
ATOM 736 C C . GLY A 1 95 ? -0.486 8.451 -12.182 1.00 58.41 95 GLY A C 1
ATOM 737 O O . GLY A 1 95 ? -0.713 9.603 -12.532 1.00 58.41 95 GLY A O 1
ATOM 738 N N . GLN A 1 96 ? 0.566 8.135 -11.417 1.00 54.03 96 GLN A N 1
ATOM 739 C CA . GLN A 1 96 ? 1.592 9.093 -10.979 1.00 54.03 96 GLN A CA 1
ATOM 740 C C . GLN A 1 96 ? 2.879 8.989 -11.796 1.00 54.03 96 GLN A C 1
ATOM 742 O O . GLN A 1 96 ? 3.948 9.380 -11.330 1.00 54.03 96 GLN A O 1
ATOM 747 N N . ARG A 1 97 ? 2.786 8.503 -13.041 1.00 51.25 97 ARG A N 1
ATOM 748 C CA . ARG A 1 97 ? 3.861 8.691 -14.009 1.00 51.25 97 ARG A CA 1
ATOM 749 C C . ARG A 1 97 ? 4.059 10.194 -14.195 1.00 51.25 97 ARG A C 1
ATOM 751 O O . ARG A 1 97 ? 3.427 10.815 -15.046 1.00 51.25 97 ARG A O 1
ATOM 758 N N . LYS A 1 98 ? 4.982 10.779 -13.422 1.00 55.31 98 LYS A N 1
ATOM 759 C CA . LYS A 1 98 ? 5.805 11.871 -13.938 1.00 55.31 98 LYS A CA 1
ATOM 760 C C . LYS A 1 98 ? 6.263 11.381 -15.310 1.00 55.31 98 LYS A C 1
ATOM 762 O O . LYS A 1 98 ? 6.651 10.211 -15.392 1.00 55.31 98 LYS A O 1
ATOM 767 N N . PRO A 1 99 ? 6.163 12.186 -16.380 1.00 46.00 99 PRO A N 1
ATOM 768 C CA . PRO A 1 99 ? 6.777 11.802 -17.634 1.00 46.00 99 PRO A CA 1
ATOM 769 C C . PRO A 1 99 ? 8.219 11.485 -17.274 1.00 46.00 99 PRO A C 1
ATOM 771 O O . PRO A 1 99 ? 8.955 12.354 -16.810 1.00 46.00 99 PRO A O 1
ATOM 774 N N . SER A 1 100 ? 8.568 10.204 -17.341 1.00 44.66 100 SER A N 1
ATOM 775 C CA . SER A 1 100 ? 9.939 9.766 -17.252 1.00 44.66 100 SER A CA 1
ATOM 776 C C . SER A 1 100 ? 10.629 10.582 -18.322 1.00 44.66 100 SER A C 1
ATOM 778 O O . SER A 1 100 ? 10.377 10.353 -19.506 1.00 44.66 100 SER A O 1
ATOM 780 N N . THR A 1 101 ? 11.398 11.595 -17.915 1.00 47.47 101 THR A N 1
ATOM 781 C CA . THR A 1 101 ? 12.378 12.209 -18.790 1.00 47.47 101 THR A CA 1
ATOM 782 C C . THR A 1 101 ? 13.209 11.036 -19.242 1.00 47.47 101 THR A C 1
ATOM 784 O O . THR A 1 101 ? 14.000 10.481 -18.482 1.00 47.47 101 THR A O 1
ATOM 787 N N . THR A 1 102 ? 12.925 10.589 -20.454 1.00 44.66 102 THR A N 1
ATOM 788 C CA . THR A 1 102 ? 13.747 9.677 -21.207 1.00 44.66 102 THR A CA 1
ATOM 789 C C . THR A 1 102 ? 15.132 10.296 -21.185 1.00 44.66 102 THR A C 1
ATOM 791 O O . THR A 1 102 ? 15.419 11.223 -21.942 1.00 44.66 102 THR A O 1
ATOM 794 N N . GLN A 1 103 ? 15.993 9.817 -20.289 1.00 44.84 103 GLN A N 1
ATOM 795 C CA . GLN A 1 103 ? 17.435 9.960 -20.409 1.00 44.84 103 GLN A CA 1
ATOM 796 C C . GLN A 1 103 ? 17.861 9.082 -21.589 1.00 44.84 103 GLN A C 1
ATOM 798 O O . GLN A 1 103 ? 18.448 8.028 -21.42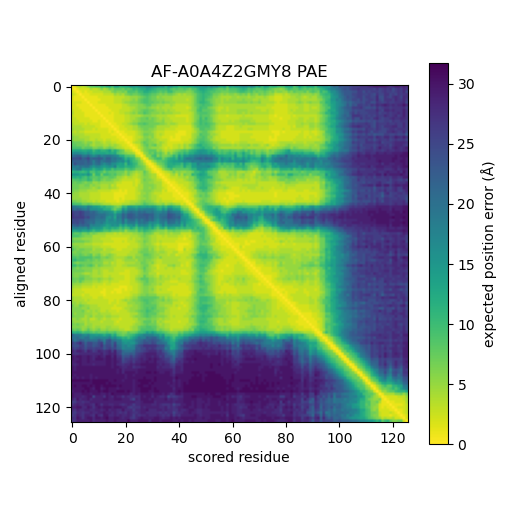9 1.00 44.84 103 GLN A O 1
ATOM 803 N N . ASN A 1 104 ? 17.433 9.503 -22.774 1.00 41.69 104 ASN A N 1
ATOM 804 C CA . ASN A 1 104 ? 17.815 9.034 -24.095 1.00 41.69 104 ASN A CA 1
ATOM 805 C C . ASN A 1 104 ? 17.758 10.229 -25.065 1.00 41.69 104 ASN A C 1
ATOM 807 O O . ASN A 1 104 ? 17.485 10.070 -26.247 1.00 41.69 104 ASN A O 1
ATOM 811 N N . ALA A 1 105 ? 18.038 11.444 -24.579 1.00 39.22 105 ALA A N 1
ATOM 812 C CA . ALA A 1 105 ? 18.466 12.545 -25.439 1.00 39.22 105 ALA A CA 1
ATOM 813 C C . ALA A 1 105 ? 19.981 12.419 -25.657 1.00 39.22 105 ALA A C 1
ATOM 815 O O . ALA A 1 105 ? 20.781 13.261 -25.253 1.00 39.22 105 ALA A O 1
ATOM 816 N N . MET A 1 106 ? 20.372 11.292 -26.248 1.00 43.28 106 MET A N 1
ATOM 817 C CA . MET A 1 106 ? 21.629 11.200 -26.964 1.00 43.28 106 MET A CA 1
ATOM 818 C C . MET A 1 106 ? 21.468 12.118 -28.181 1.00 43.28 106 MET A C 1
ATOM 820 O O . MET A 1 106 ? 20.497 12.000 -28.921 1.00 43.28 106 MET A O 1
ATOM 824 N N . HIS A 1 107 ? 22.396 13.062 -28.322 1.00 38.56 107 HIS A N 1
ATOM 825 C CA . HIS A 1 107 ? 22.438 14.103 -29.350 1.00 38.56 107 HIS A CA 1
ATOM 826 C C . HIS A 1 107 ? 21.399 15.230 -29.236 1.00 38.56 107 HIS A C 1
ATOM 828 O O . HIS A 1 107 ? 20.325 15.237 -29.834 1.00 38.56 107 HIS A O 1
ATOM 834 N N . ARG A 1 108 ? 21.835 16.289 -28.549 1.00 41.00 108 ARG A N 1
ATOM 835 C CA . ARG A 1 108 ? 21.512 17.673 -28.897 1.00 41.00 108 ARG A CA 1
ATOM 836 C C . ARG A 1 108 ? 21.970 17.925 -30.340 1.00 41.00 108 ARG A C 1
ATOM 838 O O . ARG A 1 108 ? 23.076 18.407 -30.547 1.00 41.00 108 ARG A O 1
ATOM 845 N N . ASN A 1 109 ? 21.139 17.581 -31.316 1.00 40.31 109 ASN A N 1
ATOM 846 C CA . ASN A 1 109 ? 21.229 18.206 -32.627 1.00 40.31 109 ASN A CA 1
ATOM 847 C C . ASN A 1 109 ? 20.385 19.471 -32.566 1.00 40.31 109 ASN A C 1
ATOM 849 O O . ASN A 1 109 ? 19.242 19.460 -32.110 1.00 40.31 109 ASN A O 1
ATOM 853 N N . GLU A 1 110 ? 21.038 20.565 -32.917 1.00 41.34 110 GLU A N 1
ATOM 854 C CA . GLU A 1 110 ? 20.556 21.931 -32.866 1.00 41.34 110 GLU A CA 1
ATOM 855 C C . GLU A 1 110 ? 19.141 22.051 -33.430 1.00 41.34 110 GLU A C 1
ATOM 857 O O . GLU A 1 110 ? 18.821 21.541 -34.503 1.00 41.34 110 GLU A O 1
ATOM 862 N N . THR A 1 111 ? 18.289 22.740 -32.679 1.00 47.56 111 THR A N 1
ATOM 863 C CA . THR A 1 111 ? 16.951 23.138 -33.095 1.00 47.56 111 THR A CA 1
ATOM 864 C C . THR A 1 111 ? 17.072 24.149 -34.237 1.00 47.56 111 THR A C 1
ATOM 866 O O . THR A 1 111 ? 17.001 25.356 -34.021 1.00 47.56 111 THR A O 1
ATOM 869 N N . VAL A 1 112 ? 17.300 23.672 -35.458 1.00 53.44 112 VAL A N 1
ATOM 870 C CA . VAL A 1 112 ? 17.137 24.483 -36.665 1.00 53.44 112 VAL A CA 1
ATOM 871 C C . VAL A 1 112 ? 15.657 24.417 -37.038 1.00 53.44 112 VAL A C 1
ATOM 873 O O . VAL A 1 112 ? 15.056 23.343 -37.038 1.00 53.44 112 VAL A O 1
ATOM 876 N N . ALA A 1 113 ? 15.052 25.590 -37.234 1.00 57.19 113 ALA A N 1
ATOM 877 C C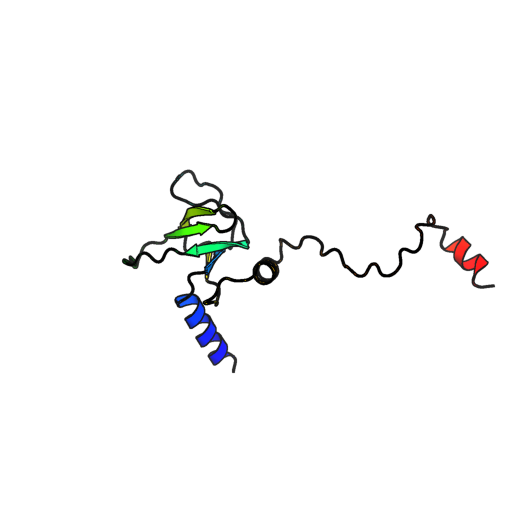A . ALA A 1 113 ? 13.633 25.786 -37.527 1.00 57.19 113 ALA A CA 1
ATOM 878 C C . ALA A 1 113 ? 13.119 24.823 -38.618 1.00 57.19 113 ALA A C 1
ATOM 880 O O . ALA A 1 113 ? 13.905 24.424 -39.475 1.00 57.19 113 ALA A O 1
ATOM 881 N N . PRO A 1 114 ? 11.820 24.459 -38.623 1.00 55.28 114 PRO A N 1
ATOM 882 C CA . PRO A 1 114 ? 11.287 23.512 -39.594 1.00 55.28 114 PRO A CA 1
ATOM 883 C C . PRO A 1 114 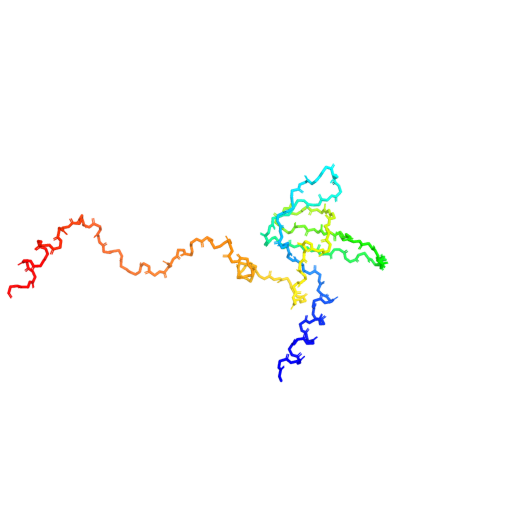? 11.399 24.090 -41.009 1.00 55.28 114 PRO A C 1
ATOM 885 O O . PRO A 1 114 ? 10.538 24.853 -41.445 1.00 55.28 114 PRO A O 1
ATOM 888 N N . THR A 1 115 ? 12.451 23.724 -41.739 1.00 59.53 115 THR A N 1
ATOM 889 C CA . THR A 1 115 ? 12.457 23.808 -43.197 1.00 59.53 115 THR A CA 1
ATOM 890 C C . THR A 1 115 ? 11.328 22.920 -43.696 1.00 59.53 115 THR A C 1
ATOM 892 O O . THR A 1 115 ? 11.120 21.801 -43.215 1.00 59.53 115 THR A O 1
ATOM 895 N N . SER A 1 116 ? 10.527 23.446 -44.619 1.00 73.19 116 SER A N 1
ATOM 896 C CA . SER A 1 116 ? 9.428 22.682 -45.199 1.00 73.19 116 SER A CA 1
ATOM 897 C C . SER A 1 116 ? 9.981 21.392 -45.802 1.00 73.19 116 SER A C 1
ATOM 899 O O . SER A 1 116 ? 11.021 21.415 -46.461 1.00 73.19 116 SER A O 1
ATOM 901 N N . LEU A 1 117 ? 9.273 20.269 -45.629 1.00 72.31 117 LEU A N 1
ATOM 902 C CA . LEU A 1 117 ? 9.673 18.964 -46.179 1.00 72.31 117 LEU A CA 1
ATOM 903 C C . LEU A 1 117 ? 10.002 19.050 -47.686 1.00 72.31 117 LEU A C 1
ATOM 905 O O . LEU A 1 117 ? 10.858 18.325 -48.187 1.00 72.31 117 LEU A O 1
ATOM 909 N N . LYS A 1 118 ? 9.351 19.984 -48.395 1.00 73.94 118 LYS A N 1
ATOM 910 C CA . LYS A 1 118 ? 9.596 20.296 -49.807 1.00 73.94 118 LYS A CA 1
ATOM 911 C C . LYS A 1 118 ? 11.009 20.835 -50.075 1.00 73.94 118 LYS A C 1
ATOM 913 O O . LYS A 1 118 ? 11.611 20.438 -51.066 1.00 73.94 118 LYS A O 1
ATOM 918 N N . GLU A 1 119 ? 11.521 21.731 -49.234 1.00 76.12 119 GLU A N 1
ATOM 919 C CA . GLU A 1 119 ? 12.863 22.313 -49.397 1.00 76.12 119 GLU A CA 1
ATOM 920 C C .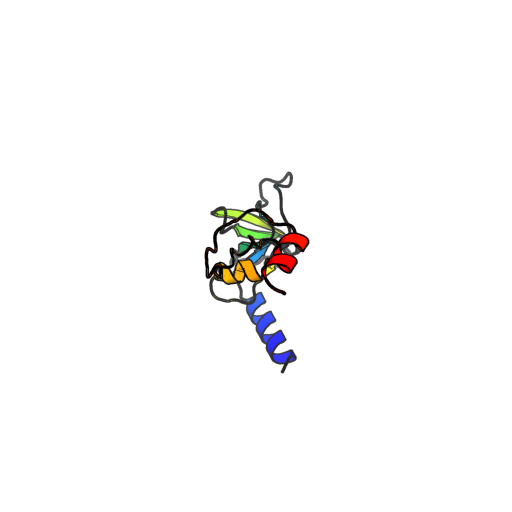 GLU A 1 119 ? 13.948 21.280 -49.096 1.00 76.12 119 GLU A C 1
ATOM 922 O O . GLU A 1 119 ? 14.864 21.109 -49.896 1.00 76.12 119 GLU A O 1
ATOM 927 N N . PHE A 1 120 ? 13.781 20.501 -48.021 1.00 78.00 120 PHE A N 1
ATOM 928 C CA . PHE A 1 120 ? 14.731 19.444 -47.665 1.00 78.00 120 PHE A CA 1
ATOM 929 C C . PHE A 1 120 ? 14.865 18.387 -48.770 1.00 78.00 120 PHE A C 1
ATOM 931 O O . PHE A 1 120 ? 15.973 17.956 -49.098 1.00 78.00 120 PHE A O 1
ATOM 938 N N . ALA A 1 121 ? 13.739 17.979 -49.366 1.00 81.81 121 ALA A N 1
ATOM 939 C CA . ALA A 1 121 ? 13.740 16.992 -50.439 1.00 81.81 121 ALA A CA 1
ATOM 940 C C . ALA A 1 121 ? 14.494 17.487 -51.685 1.00 81.81 121 ALA A C 1
ATOM 942 O O . ALA A 1 121 ? 15.216 16.716 -52.312 1.00 81.81 121 ALA A O 1
ATOM 943 N N . PHE A 1 122 ? 14.360 18.775 -52.015 1.00 77.25 122 PHE A N 1
ATOM 944 C CA . PHE A 1 122 ? 15.004 19.371 -53.184 1.00 77.25 122 PHE A CA 1
ATOM 945 C C . PHE A 1 122 ? 16.530 19.473 -53.042 1.00 77.25 122 PHE A C 1
ATOM 947 O O . PHE A 1 122 ? 17.252 19.324 -54.027 1.00 77.25 122 PHE A O 1
ATOM 954 N N . GLU A 1 123 ? 17.035 19.706 -51.829 1.00 77.00 123 GLU A N 1
ATOM 955 C CA . GLU A 1 123 ? 18.480 19.783 -51.582 1.00 77.00 123 GLU A CA 1
ATOM 956 C C . GLU A 1 123 ? 19.163 18.413 -51.529 1.00 77.00 123 GLU A C 1
ATOM 958 O O . GLU A 1 123 ? 20.309 18.292 -51.959 1.00 77.00 123 GLU A O 1
ATOM 963 N N . ASN A 1 124 ? 18.481 17.381 -51.024 1.00 79.12 124 ASN A N 1
ATOM 964 C CA . ASN A 1 124 ? 19.134 16.114 -50.674 1.00 79.12 124 ASN A CA 1
ATOM 965 C C . ASN A 1 124 ? 18.946 14.987 -51.697 1.00 79.12 124 ASN A C 1
ATOM 967 O O . ASN A 1 124 ? 19.724 14.037 -51.688 1.00 79.12 124 ASN A O 1
ATOM 971 N N . PHE A 1 125 ? 17.940 15.067 -52.571 1.00 80.31 125 PHE A N 1
ATOM 972 C CA . PHE A 1 125 ? 17.576 13.965 -53.470 1.00 80.31 125 PHE A CA 1
ATOM 973 C C . PHE A 1 125 ? 17.569 14.377 -54.949 1.00 80.31 125 PHE A C 1
ATOM 975 O O . PHE A 1 125 ? 16.608 14.089 -55.660 1.00 80.31 125 PHE A O 1
ATOM 982 N N . ARG A 1 126 ? 18.625 15.065 -55.405 1.00 63.28 126 ARG A N 1
ATOM 983 C CA . ARG A 1 126 ? 18.826 15.330 -56.842 1.00 63.28 126 ARG A CA 1
ATOM 984 C C . ARG A 1 126 ? 18.923 14.051 -57.667 1.00 63.28 126 ARG A C 1
ATOM 986 O O . ARG A 1 126 ? 19.605 13.109 -57.208 1.00 63.28 126 ARG A O 1
#

Sequence (126 aa):
MAALIERNLDGLRQRSVYAMARQDASRQDDPTFQVCKRGDLLLVEKDKTGSPGKDWMNVTNQRTSASGAVHKDTVQFLPTLEKPTDVMMELLSPGQRKPSTTQNAMHRNETVAPTSLKEFAFENFR